Protein AF-A0A932WB08-F1 (afdb_monomer_lite)

Structure (mmCIF, N/CA/C/O backbone):
data_AF-A0A932WB08-F1
#
_entry.id   AF-A0A932WB08-F1
#
loop_
_atom_site.group_PDB
_atom_site.id
_atom_site.type_symbol
_atom_site.label_atom_id
_atom_site.label_alt_id
_atom_site.label_comp_id
_atom_site.label_asym_id
_atom_site.label_entity_id
_atom_site.label_seq_id
_atom_site.pdbx_PDB_ins_code
_atom_site.Cartn_x
_atom_site.Cartn_y
_atom_site.Cartn_z
_atom_site.occupancy
_atom_site.B_iso_or_equiv
_atom_site.auth_seq_id
_atom_site.auth_comp_id
_atom_site.auth_asym_id
_atom_site.auth_atom_id
_atom_site.pdbx_PDB_model_num
ATOM 1 N N . MET A 1 1 ? -23.508 11.288 -0.167 1.00 57.81 1 MET A N 1
ATOM 2 C CA . MET A 1 1 ? -22.365 10.535 0.391 1.00 57.81 1 MET A CA 1
ATOM 3 C C . MET A 1 1 ? -21.107 11.286 -0.003 1.00 57.81 1 MET A C 1
ATOM 5 O O . MET A 1 1 ? -20.898 11.471 -1.193 1.00 57.81 1 MET A O 1
ATOM 9 N N . HIS A 1 2 ? -20.351 11.800 0.965 1.00 63.94 2 HIS A N 1
ATOM 10 C CA . HIS A 1 2 ? -19.121 12.554 0.707 1.00 63.94 2 HIS A CA 1
ATOM 11 C C . HIS A 1 2 ? -17.939 11.707 1.175 1.00 63.94 2 HIS A C 1
ATOM 13 O O . HIS A 1 2 ? -17.924 11.267 2.326 1.00 63.94 2 HIS A O 1
ATOM 19 N N . ILE A 1 3 ? -16.994 11.453 0.270 1.00 66.38 3 ILE A N 1
ATOM 20 C CA . ILE A 1 3 ? -15.771 10.701 0.552 1.00 66.38 3 ILE A CA 1
ATOM 21 C C . ILE A 1 3 ? -14.649 11.718 0.668 1.00 66.38 3 ILE A C 1
ATOM 23 O O . ILE A 1 3 ? -14.398 12.476 -0.269 1.00 66.38 3 ILE A O 1
ATOM 27 N N . HIS A 1 4 ? -13.987 11.735 1.817 1.00 72.38 4 HIS A N 1
ATOM 28 C CA . HIS A 1 4 ? -12.798 12.546 2.017 1.00 72.38 4 HIS A CA 1
ATOM 29 C C . HIS A 1 4 ? -11.608 11.632 2.264 1.00 72.38 4 HIS A C 1
ATOM 31 O O . HIS A 1 4 ? -11.614 10.814 3.186 1.00 72.38 4 HIS A O 1
ATOM 37 N N . THR A 1 5 ? -10.577 11.794 1.442 1.00 72.06 5 THR A N 1
ATOM 38 C CA . THR A 1 5 ? -9.261 11.229 1.713 1.00 72.06 5 THR A CA 1
ATOM 39 C C . THR A 1 5 ? -8.568 12.134 2.716 1.00 72.06 5 THR A C 1
ATOM 41 O O . THR A 1 5 ? -8.247 13.277 2.399 1.00 72.06 5 THR A O 1
ATOM 44 N N . THR A 1 6 ? -8.377 11.657 3.940 1.00 69.12 6 THR A N 1
ATOM 45 C CA . THR A 1 6 ? -7.824 12.487 5.019 1.00 69.12 6 THR A CA 1
ATOM 46 C C . THR A 1 6 ? -6.321 12.328 5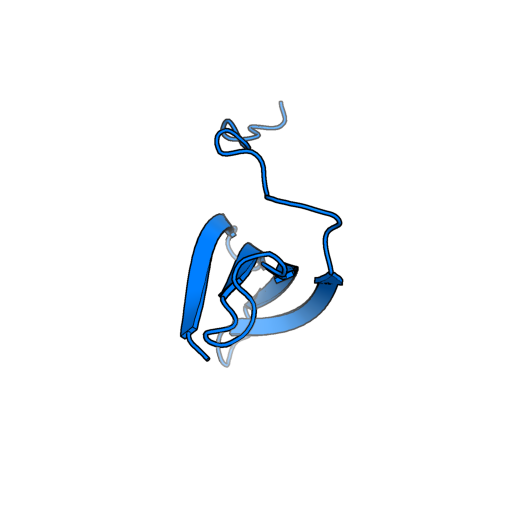.162 1.00 69.12 6 THR A C 1
ATOM 48 O O . THR A 1 6 ? -5.649 13.267 5.575 1.00 69.12 6 THR A O 1
ATOM 51 N N . GLN A 1 7 ? -5.773 11.167 4.803 1.00 65.31 7 GLN A N 1
ATOM 52 C CA . GLN A 1 7 ? -4.369 10.878 5.059 1.00 65.31 7 GLN A CA 1
ATOM 53 C C . GLN A 1 7 ? -3.790 9.966 3.984 1.00 65.31 7 GLN A C 1
ATOM 55 O O . GLN A 1 7 ? -4.345 8.905 3.715 1.00 65.31 7 GLN A O 1
ATOM 60 N N . LEU A 1 8 ? -2.676 10.390 3.383 1.00 70.19 8 LEU A N 1
ATOM 61 C CA . LEU A 1 8 ? -1.921 9.649 2.376 1.00 70.19 8 LEU A CA 1
ATOM 62 C C . LEU A 1 8 ? -0.462 9.560 2.834 1.00 70.19 8 LEU A C 1
ATOM 64 O O . LEU A 1 8 ? 0.256 10.556 2.809 1.00 70.19 8 LEU A O 1
ATOM 68 N N . HIS A 1 9 ? -0.011 8.371 3.228 1.00 77.94 9 HIS A N 1
ATOM 69 C CA . HIS A 1 9 ? 1.415 8.083 3.372 1.00 77.94 9 HIS A CA 1
ATOM 70 C C . HIS A 1 9 ? 1.896 7.363 2.120 1.00 77.94 9 HIS A C 1
ATOM 72 O O . HIS A 1 9 ? 1.313 6.353 1.728 1.00 77.94 9 HIS A O 1
ATOM 78 N N . ALA A 1 10 ? 2.958 7.864 1.498 1.00 86.12 10 ALA A N 1
ATOM 79 C CA . ALA A 1 10 ? 3.497 7.280 0.284 1.00 86.12 10 ALA A CA 1
ATOM 80 C C . ALA A 1 10 ? 5.001 7.049 0.415 1.00 86.12 10 ALA A C 1
ATOM 82 O O . ALA A 1 10 ? 5.752 7.970 0.721 1.00 86.12 10 ALA A O 1
ATOM 83 N N . VAL A 1 11 ? 5.438 5.825 0.128 1.00 88.56 11 VAL A N 1
ATOM 84 C CA . VAL A 1 11 ? 6.857 5.491 -0.032 1.00 88.56 11 VAL A CA 1
ATOM 85 C C . VAL A 1 11 ? 7.077 5.078 -1.467 1.00 88.56 11 VAL A C 1
ATOM 87 O O . VAL A 1 11 ? 6.418 4.158 -1.956 1.00 88.56 11 VAL A O 1
ATOM 90 N N . HIS A 1 12 ? 7.990 5.759 -2.150 1.00 91.25 12 HIS A N 1
ATOM 91 C CA . HIS A 1 12 ? 8.347 5.458 -3.530 1.00 91.25 12 HIS A CA 1
ATOM 92 C C . HIS A 1 12 ? 9.816 5.067 -3.604 1.00 91.25 12 HIS A C 1
ATOM 94 O O . HIS A 1 12 ? 10.675 5.676 -2.973 1.00 91.25 12 HIS A O 1
ATOM 100 N N . ASN A 1 13 ? 10.101 4.075 -4.432 1.00 88.81 13 ASN A N 1
ATOM 101 C CA . ASN A 1 13 ? 11.429 3.830 -4.961 1.00 88.81 13 ASN A CA 1
ATOM 102 C C . ASN A 1 13 ? 11.346 3.784 -6.497 1.00 88.81 13 ASN A C 1
ATOM 104 O O . ASN A 1 13 ? 10.314 4.104 -7.090 1.00 88.81 13 ASN A O 1
ATOM 108 N N . LEU A 1 14 ? 12.441 3.404 -7.160 1.00 92.69 14 LEU A N 1
ATOM 109 C CA . LEU A 1 14 ? 12.527 3.439 -8.621 1.00 92.69 14 LEU A CA 1
ATOM 110 C C . LEU A 1 14 ? 11.440 2.603 -9.324 1.00 92.69 14 LEU A C 1
ATOM 112 O O . LEU A 1 14 ? 11.008 2.967 -10.422 1.00 92.69 14 LEU A O 1
ATOM 116 N N . LEU A 1 15 ? 11.019 1.493 -8.711 1.00 96.06 15 LEU A N 1
ATOM 117 C CA . LEU A 1 15 ? 10.161 0.482 -9.334 1.00 96.06 15 LEU A CA 1
ATOM 118 C C . LEU A 1 15 ? 8.886 0.167 -8.545 1.00 96.06 15 LEU A C 1
ATOM 120 O O . LEU A 1 15 ? 8.002 -0.488 -9.091 1.00 96.06 15 LEU A O 1
ATOM 124 N N . THR A 1 16 ? 8.753 0.655 -7.316 1.00 95.56 16 THR A N 1
ATOM 125 C CA . THR A 1 16 ? 7.629 0.370 -6.423 1.00 95.56 16 THR A CA 1
ATOM 126 C C . THR A 1 16 ? 7.136 1.651 -5.765 1.00 95.56 16 THR A C 1
ATOM 128 O O . THR A 1 16 ? 7.929 2.498 -5.356 1.00 95.56 16 THR A O 1
ATOM 131 N N . ALA A 1 17 ? 5.822 1.773 -5.617 1.00 94.75 17 ALA A N 1
ATOM 132 C CA . ALA A 1 17 ? 5.198 2.781 -4.776 1.00 94.75 17 ALA A CA 1
ATOM 133 C C . ALA A 1 17 ? 4.185 2.108 -3.853 1.00 94.75 17 ALA A C 1
ATOM 135 O O . ALA A 1 17 ? 3.387 1.293 -4.302 1.00 94.75 17 ALA A O 1
ATOM 136 N N . VAL A 1 18 ? 4.207 2.448 -2.570 1.00 93.69 18 VAL A N 1
ATOM 137 C CA . VAL A 1 18 ? 3.216 1.984 -1.597 1.00 93.69 18 VAL A CA 1
ATOM 138 C C . VAL A 1 18 ? 2.499 3.201 -1.055 1.00 93.69 18 VAL A C 1
ATOM 140 O O . VAL A 1 18 ? 3.149 4.109 -0.539 1.00 93.69 18 VAL A O 1
ATOM 143 N N . HIS A 1 19 ? 1.180 3.239 -1.206 1.00 91.81 19 HIS A N 1
ATOM 144 C CA . HIS A 1 19 ? 0.324 4.282 -0.650 1.00 91.81 19 HIS A CA 1
ATOM 145 C C . HIS A 1 19 ? -0.549 3.671 0.441 1.00 91.81 19 HIS A C 1
ATOM 147 O O . HIS A 1 19 ? -1.265 2.709 0.172 1.00 91.81 19 HIS A O 1
ATOM 153 N N . SER A 1 20 ? -0.524 4.243 1.639 1.00 90.06 20 SER A N 1
ATOM 154 C CA . SER A 1 20 ? -1.514 3.983 2.683 1.00 90.06 20 SER A CA 1
ATOM 155 C C . SER A 1 20 ? -2.456 5.168 2.772 1.00 90.06 20 SER A C 1
ATOM 157 O O . SER A 1 20 ? -2.008 6.301 2.951 1.00 90.06 20 SER A O 1
ATOM 159 N N . VAL A 1 21 ? -3.747 4.894 2.624 1.00 89.31 21 VAL A N 1
ATOM 160 C CA . VAL A 1 21 ? -4.811 5.889 2.551 1.00 89.31 21 VAL A CA 1
ATOM 161 C C . VAL A 1 21 ? -5.831 5.632 3.649 1.00 89.31 21 VAL A C 1
ATOM 163 O O . VAL A 1 21 ? -6.186 4.481 3.899 1.00 89.31 21 VAL A O 1
ATOM 166 N N . ILE A 1 22 ? -6.318 6.701 4.276 1.00 87.38 22 ILE A N 1
ATOM 167 C CA . ILE A 1 22 ? -7.517 6.660 5.113 1.00 87.38 22 ILE A CA 1
ATOM 168 C C . ILE A 1 22 ? -8.630 7.419 4.394 1.00 87.38 22 ILE A C 1
ATOM 170 O O . ILE A 1 22 ? -8.499 8.607 4.086 1.00 87.38 22 ILE A O 1
ATOM 174 N N . GLU A 1 23 ? -9.723 6.717 4.126 1.00 84.75 23 GLU A N 1
ATOM 175 C CA . GLU A 1 23 ? -10.940 7.271 3.547 1.00 84.75 23 GLU A CA 1
ATOM 176 C C . GLU A 1 23 ? -12.003 7.357 4.634 1.00 84.75 23 GLU A C 1
ATOM 178 O O . GLU A 1 23 ? -12.247 6.394 5.359 1.00 84.75 23 GLU A O 1
ATOM 183 N N . THR A 1 24 ? -12.624 8.525 4.763 1.00 83.25 24 THR A N 1
ATOM 184 C CA . THR A 1 24 ? -13.701 8.748 5.728 1.00 83.25 24 THR A CA 1
ATOM 185 C C . THR A 1 24 ? -15.005 8.991 4.989 1.00 83.25 24 THR A C 1
ATOM 187 O O . THR A 1 24 ? -15.093 9.885 4.140 1.00 83.25 24 THR A O 1
ATOM 190 N N . PHE A 1 25 ? -16.020 8.208 5.338 1.00 78.19 25 PHE A N 1
ATOM 191 C CA . PHE A 1 25 ? -17.366 8.300 4.795 1.00 78.19 25 PHE A CA 1
ATOM 192 C C . PHE A 1 25 ? -18.276 8.934 5.835 1.00 78.19 25 PHE A C 1
ATOM 194 O O . PHE A 1 25 ? -18.503 8.359 6.897 1.00 78.19 25 PHE A O 1
ATOM 201 N N . HIS A 1 26 ? -18.826 10.099 5.497 1.00 74.88 26 HIS A N 1
ATOM 202 C CA . HIS A 1 26 ? -19.835 10.753 6.321 1.00 74.88 26 HIS A CA 1
ATOM 203 C C . HIS A 1 26 ? -21.225 10.428 5.764 1.00 74.88 26 HIS A C 1
ATOM 205 O O . HIS A 1 26 ? -21.532 10.719 4.595 1.00 74.88 26 HIS A O 1
ATOM 211 N N . SER A 1 27 ? -22.071 9.817 6.595 1.00 68.12 27 SER A N 1
ATOM 212 C CA . SER A 1 27 ? -23.492 9.642 6.295 1.00 68.12 27 SER A CA 1
ATOM 213 C C . SER A 1 27 ? -24.243 10.927 6.630 1.00 68.12 27 SER A C 1
ATOM 215 O O . SER A 1 27 ? -24.168 11.428 7.747 1.00 68.12 27 SER A O 1
ATOM 217 N N . ALA A 1 28 ? -24.995 11.465 5.667 1.00 66.56 28 ALA A N 1
ATOM 218 C CA . ALA A 1 28 ? -25.790 12.677 5.878 1.00 66.56 28 ALA A CA 1
ATOM 219 C C . ALA A 1 28 ? -27.018 12.444 6.781 1.00 66.56 28 ALA A C 1
ATOM 221 O O . ALA A 1 28 ? -27.551 13.403 7.331 1.00 66.56 28 ALA A O 1
ATOM 222 N N . ASN A 1 29 ? -27.455 11.187 6.938 1.00 68.69 29 ASN A N 1
ATOM 223 C CA . ASN A 1 29 ? -28.647 10.831 7.714 1.00 68.69 29 ASN A CA 1
ATOM 224 C C . ASN A 1 29 ? -28.327 10.347 9.137 1.00 68.69 29 ASN A C 1
ATOM 226 O O . ASN A 1 29 ? -29.201 10.402 9.995 1.00 68.69 29 ASN A O 1
ATOM 230 N N . GLU A 1 30 ? -27.097 9.896 9.403 1.00 63.66 30 GLU A N 1
ATOM 231 C CA . GLU A 1 30 ? -26.673 9.403 10.720 1.00 63.66 30 GLU A CA 1
ATOM 232 C C . GLU A 1 30 ? -25.249 9.889 11.047 1.00 63.66 30 GLU A C 1
ATOM 234 O O . GLU A 1 30 ? -24.269 9.238 10.681 1.00 63.66 30 GLU A O 1
ATOM 239 N N . PRO A 1 31 ? -25.100 11.025 11.754 1.00 56.97 31 PRO A N 1
ATOM 240 C CA . PRO A 1 31 ? -23.793 11.631 12.036 1.00 56.97 31 PRO A CA 1
ATOM 241 C C . PRO A 1 31 ? -22.917 10.821 13.009 1.00 56.97 31 PRO A C 1
ATOM 243 O O . PRO A 1 31 ? -21.756 11.158 13.217 1.00 56.97 31 PRO A O 1
ATOM 246 N N . ALA A 1 32 ? -23.456 9.768 13.629 1.00 59.31 32 ALA A N 1
ATOM 247 C CA . ALA A 1 32 ? -22.734 8.909 14.569 1.00 59.31 32 ALA A CA 1
ATOM 248 C C . ALA A 1 32 ? -21.989 7.740 13.897 1.00 59.31 32 ALA A C 1
ATOM 250 O O . ALA A 1 32 ? -21.281 7.004 14.582 1.00 59.31 32 ALA A O 1
ATOM 251 N N . GLN A 1 33 ? -22.139 7.554 12.582 1.00 65.62 33 GLN A N 1
ATOM 252 C CA . GLN A 1 33 ? -21.598 6.405 11.857 1.00 65.62 33 GLN A CA 1
ATOM 253 C C . GLN A 1 33 ? -20.554 6.844 10.820 1.00 65.62 33 GLN A C 1
ATOM 255 O O . GLN A 1 33 ? -20.673 6.558 9.630 1.00 65.62 33 GLN A O 1
ATOM 260 N N . ASP A 1 34 ? -19.527 7.569 11.271 1.00 71.44 34 ASP A N 1
ATOM 261 C CA . ASP A 1 34 ? -18.347 7.819 10.442 1.00 71.44 34 ASP A CA 1
ATOM 262 C C . ASP A 1 34 ? -17.645 6.477 10.194 1.00 71.44 34 ASP A C 1
ATOM 264 O O . ASP A 1 34 ? -17.108 5.851 11.114 1.00 71.44 34 ASP A O 1
ATOM 268 N N . VAL A 1 35 ? -17.684 6.006 8.947 1.00 79.56 35 VAL A N 1
ATOM 269 C CA . VAL A 1 35 ? -16.987 4.782 8.544 1.00 79.56 35 VAL A CA 1
ATOM 270 C C . VAL A 1 35 ? -15.620 5.177 8.016 1.00 79.56 35 VAL A C 1
ATOM 272 O O . VAL A 1 35 ? -15.507 5.980 7.089 1.00 79.56 35 VAL A O 1
ATOM 275 N N . HIS A 1 36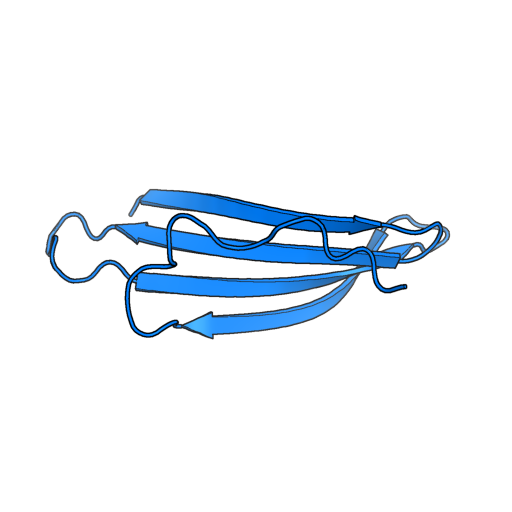 ? -14.578 4.587 8.592 1.00 84.75 36 HIS A N 1
ATOM 276 C CA . HIS A 1 36 ? -13.210 4.769 8.130 1.00 84.75 36 HIS A CA 1
ATOM 277 C C . HIS A 1 36 ? -12.745 3.512 7.411 1.00 84.75 36 HIS A C 1
ATOM 279 O O . HIS A 1 36 ? -12.854 2.407 7.943 1.00 84.75 36 HIS A O 1
ATOM 285 N N . ILE A 1 37 ? -12.207 3.681 6.209 1.00 88.06 37 ILE A N 1
ATOM 286 C CA . ILE A 1 37 ? -11.553 2.615 5.459 1.00 88.06 37 ILE A CA 1
ATOM 287 C C . ILE A 1 37 ? -10.063 2.911 5.437 1.00 88.06 37 ILE A C 1
ATOM 289 O O . ILE A 1 37 ? -9.640 4.006 5.071 1.00 88.06 37 ILE A O 1
ATOM 293 N N . ILE A 1 38 ? -9.269 1.919 5.825 1.00 89.62 38 ILE A N 1
ATOM 294 C CA . ILE A 1 38 ? -7.820 1.948 5.652 1.00 89.62 38 ILE A CA 1
ATOM 295 C C . ILE A 1 38 ? -7.510 1.116 4.419 1.00 89.62 38 ILE A C 1
ATOM 297 O O . ILE A 1 38 ? -7.866 -0.062 4.372 1.00 89.62 38 ILE A O 1
ATOM 301 N N . ALA A 1 39 ? -6.844 1.723 3.441 1.00 92.19 39 ALA A N 1
ATOM 302 C CA . ALA A 1 39 ? -6.430 1.067 2.212 1.00 92.19 39 ALA A CA 1
ATOM 303 C C . ALA A 1 39 ? -4.908 1.118 2.037 1.00 92.19 39 ALA A C 1
ATOM 305 O O . ALA A 1 39 ? -4.277 2.149 2.262 1.00 92.19 39 ALA A O 1
ATOM 306 N N . THR A 1 40 ? -4.317 0.018 1.578 1.00 93.62 40 THR A N 1
ATOM 307 C CA . THR A 1 40 ? -2.920 -0.064 1.145 1.00 93.62 40 THR A CA 1
ATOM 308 C C . THR A 1 40 ? -2.882 -0.436 -0.330 1.00 93.62 40 THR A C 1
ATOM 310 O O . THR A 1 40 ? -3.317 -1.517 -0.727 1.00 93.62 40 THR A O 1
ATOM 313 N N . ASN A 1 41 ? -2.338 0.466 -1.142 1.00 95.12 41 ASN A N 1
ATOM 314 C CA . ASN A 1 41 ? -2.160 0.290 -2.576 1.00 95.12 41 ASN A CA 1
ATOM 315 C C . ASN A 1 41 ? -0.676 0.101 -2.881 1.00 95.12 41 ASN A C 1
ATOM 317 O O . ASN A 1 41 ? 0.133 0.993 -2.623 1.00 95.12 41 ASN A O 1
ATOM 321 N N . VAL A 1 42 ? -0.321 -1.048 -3.448 1.00 95.88 42 VAL A N 1
ATOM 322 C CA . VAL A 1 42 ? 1.038 -1.350 -3.901 1.00 95.88 42 VAL A CA 1
ATOM 323 C C . VAL A 1 42 ? 1.074 -1.261 -5.415 1.00 95.88 42 VAL A C 1
ATOM 325 O O . VAL A 1 42 ? 0.350 -1.979 -6.104 1.00 95.88 42 VAL A O 1
ATOM 328 N N . TYR A 1 43 ? 1.946 -0.410 -5.937 1.00 97.50 43 TYR A N 1
ATOM 329 C CA . TYR A 1 43 ? 2.150 -0.201 -7.360 1.00 97.50 43 TYR A CA 1
ATOM 330 C C . TYR A 1 43 ? 3.536 -0.669 -7.781 1.00 97.50 43 TYR A C 1
ATOM 332 O O . TYR A 1 43 ? 4.514 -0.427 -7.077 1.00 97.50 43 TYR A O 1
ATOM 340 N N . ILE A 1 44 ? 3.621 -1.270 -8.966 1.00 97.81 44 ILE A N 1
ATOM 341 C CA . ILE A 1 44 ? 4.877 -1.666 -9.609 1.00 97.81 44 ILE A CA 1
ATOM 342 C C . ILE A 1 44 ? 5.007 -0.927 -10.943 1.00 97.81 44 ILE A C 1
ATOM 344 O O . ILE A 1 44 ? 4.045 -0.817 -11.714 1.00 97.81 44 ILE A O 1
ATOM 348 N N . LYS A 1 45 ? 6.200 -0.396 -11.218 1.00 97.56 45 LYS A N 1
ATOM 349 C CA . LYS A 1 45 ? 6.533 0.288 -12.466 1.00 97.56 45 LYS A CA 1
ATOM 350 C C . LYS A 1 45 ? 6.844 -0.743 -13.541 1.00 97.56 45 LYS A C 1
ATOM 352 O O . LYS A 1 45 ? 7.775 -1.532 -13.418 1.00 97.56 45 LYS A O 1
ATOM 357 N N . THR A 1 46 ? 6.080 -0.705 -14.624 1.00 96.62 46 THR A N 1
ATOM 358 C CA . THR A 1 46 ? 6.303 -1.522 -15.823 1.00 96.62 46 THR A CA 1
ATOM 359 C C . THR A 1 46 ? 6.748 -0.628 -16.986 1.00 96.62 46 THR A C 1
ATOM 361 O O . THR A 1 46 ? 6.564 0.593 -16.916 1.00 96.62 46 THR A O 1
ATOM 364 N N . PRO A 1 47 ? 7.243 -1.188 -18.107 1.00 97.69 47 PRO A N 1
ATOM 365 C CA . PRO A 1 47 ? 7.503 -0.407 -19.321 1.00 97.69 47 PRO A CA 1
ATOM 366 C C . PRO A 1 47 ? 6.272 0.351 -19.845 1.00 97.69 47 PRO A C 1
ATOM 368 O O . PRO A 1 47 ? 6.406 1.354 -20.535 1.00 97.69 47 PRO A O 1
ATOM 371 N N . ARG A 1 48 ? 5.059 -0.101 -19.495 1.00 96.06 48 ARG A N 1
ATOM 372 C CA . ARG A 1 48 ? 3.779 0.526 -19.870 1.00 96.06 48 ARG A CA 1
ATOM 373 C C . ARG A 1 48 ? 3.211 1.426 -18.762 1.00 96.06 48 ARG A C 1
ATOM 375 O O . ARG A 1 48 ? 2.005 1.693 -18.745 1.00 96.06 48 ARG A O 1
ATOM 382 N N . GLY A 1 49 ? 4.051 1.845 -17.815 1.00 96.31 49 GLY A N 1
ATOM 383 C CA . GLY A 1 49 ? 3.693 2.688 -16.674 1.00 96.31 49 GLY A CA 1
ATOM 384 C C . GLY A 1 49 ? 3.390 1.909 -15.391 1.00 96.31 49 GLY A C 1
ATOM 385 O O . GLY A 1 49 ? 3.613 0.700 -15.303 1.00 96.31 49 GLY A O 1
ATOM 386 N N . TRP A 1 50 ? 2.882 2.614 -14.382 1.00 97.69 50 TRP A N 1
ATOM 387 C CA . TRP A 1 50 ? 2.512 2.033 -13.090 1.00 97.69 50 TRP A CA 1
ATOM 388 C C . TRP A 1 50 ? 1.283 1.126 -13.205 1.00 97.69 50 TRP A C 1
ATOM 390 O O . TRP A 1 50 ? 0.353 1.402 -13.968 1.00 97.69 50 TRP A O 1
ATOM 400 N N . ARG A 1 51 ? 1.284 0.025 -12.457 1.00 97.44 51 ARG A N 1
ATOM 401 C CA . ARG A 1 51 ? 0.150 -0.894 -12.302 1.00 97.44 51 ARG A CA 1
ATOM 402 C C . ARG A 1 51 ? -0.028 -1.213 -10.829 1.00 97.44 51 ARG A C 1
ATOM 404 O O . ARG A 1 51 ? 0.969 -1.317 -10.120 1.00 97.44 51 ARG A O 1
ATOM 411 N N . ILE A 1 52 ? -1.272 -1.371 -10.385 1.00 97.00 52 ILE A N 1
ATOM 412 C CA . ILE A 1 52 ? -1.547 -1.871 -9.039 1.00 97.00 52 ILE A CA 1
ATOM 413 C C . ILE A 1 52 ? -1.246 -3.373 -9.009 1.00 97.00 52 ILE A C 1
ATOM 415 O O . ILE A 1 52 ? -1.753 -4.128 -9.835 1.00 97.00 52 ILE A O 1
ATOM 419 N N . ALA A 1 53 ? -0.355 -3.780 -8.113 1.00 97.06 53 ALA A N 1
ATOM 420 C CA . ALA A 1 53 ? -0.004 -5.176 -7.884 1.00 97.06 53 ALA A CA 1
ATOM 421 C C . ALA A 1 53 ? -0.878 -5.774 -6.780 1.00 97.06 53 ALA A C 1
ATOM 423 O O . ALA A 1 53 ? -1.396 -6.876 -6.932 1.00 97.06 53 ALA A O 1
ATOM 424 N N . THR A 1 54 ? -1.091 -5.005 -5.709 1.00 97.12 54 THR A N 1
ATOM 425 C CA . THR A 1 54 ? -1.933 -5.401 -4.580 1.00 97.12 54 THR A CA 1
ATOM 426 C C . THR A 1 54 ? -2.758 -4.216 -4.111 1.00 97.12 54 THR A C 1
ATOM 428 O O . THR A 1 54 ? -2.249 -3.102 -3.975 1.00 97.12 54 THR A O 1
ATOM 431 N N . HIS A 1 55 ? -4.024 -4.488 -3.822 1.00 95.38 55 HIS A N 1
ATOM 432 C CA . HIS A 1 55 ? -4.917 -3.604 -3.094 1.00 95.38 55 HIS A CA 1
ATOM 433 C C . HIS A 1 55 ? -5.427 -4.364 -1.873 1.00 95.38 55 HIS A C 1
ATOM 435 O O . HIS A 1 55 ? -5.929 -5.479 -2.005 1.00 95.38 55 HIS A O 1
ATOM 441 N N . HIS A 1 56 ? -5.293 -3.770 -0.696 1.00 94.88 56 HIS A N 1
ATOM 442 C CA . HIS A 1 56 ? -5.910 -4.266 0.527 1.00 94.88 56 HIS A CA 1
ATOM 443 C C . HIS A 1 56 ? -6.705 -3.131 1.159 1.00 94.88 56 HIS A C 1
ATOM 445 O O . HIS A 1 56 ? -6.186 -2.023 1.257 1.00 94.88 56 HIS A O 1
ATOM 451 N N . ALA A 1 57 ? -7.934 -3.402 1.589 1.00 93.19 57 ALA A N 1
ATOM 452 C CA . ALA A 1 57 ? -8.779 -2.428 2.261 1.00 93.19 57 ALA A CA 1
ATOM 453 C C . ALA A 1 57 ? -9.597 -3.095 3.368 1.00 93.19 57 ALA A C 1
ATOM 455 O O . ALA A 1 57 ? -10.084 -4.213 3.206 1.00 93.19 57 ALA A O 1
ATOM 456 N N . SER A 1 58 ? -9.761 -2.393 4.486 1.00 90.88 58 SER A N 1
ATOM 457 C CA . SER A 1 58 ? -10.544 -2.865 5.629 1.00 90.88 58 SER A CA 1
ATOM 458 C C . SER A 1 58 ? -11.233 -1.709 6.342 1.00 90.88 58 SER A C 1
ATOM 460 O O . SER A 1 58 ? -10.681 -0.610 6.424 1.00 90.88 58 SER A O 1
ATOM 462 N N . VAL A 1 59 ? -12.407 -1.979 6.915 1.00 88.75 59 VAL A N 1
ATOM 463 C CA . VAL A 1 59 ? -13.086 -1.038 7.813 1.00 88.75 59 VAL A CA 1
ATOM 464 C C . VAL A 1 59 ? -12.311 -0.958 9.128 1.00 88.75 59 VAL A C 1
ATOM 466 O O . VAL A 1 59 ? -12.020 -1.983 9.744 1.00 88.75 59 VAL A O 1
ATOM 469 N N . ALA A 1 60 ? -11.975 0.254 9.558 1.00 82.19 60 ALA A N 1
ATOM 470 C CA . ALA A 1 60 ? -11.380 0.506 10.860 1.00 82.19 60 ALA A CA 1
ATOM 471 C C . ALA A 1 60 ? -12.467 0.734 11.915 1.00 82.19 60 A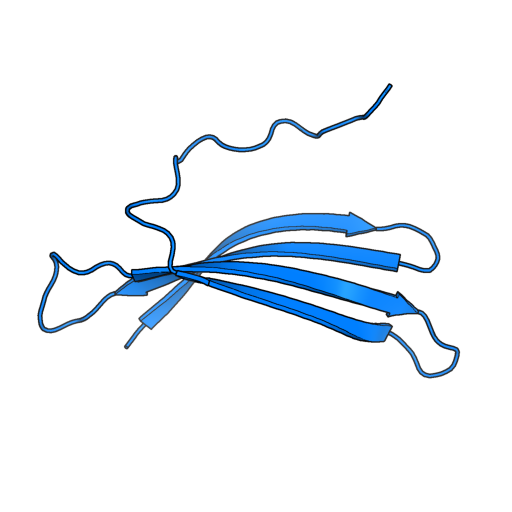LA A C 1
ATOM 473 O O . ALA A 1 60 ? -13.471 1.405 11.668 1.00 82.19 60 ALA A O 1
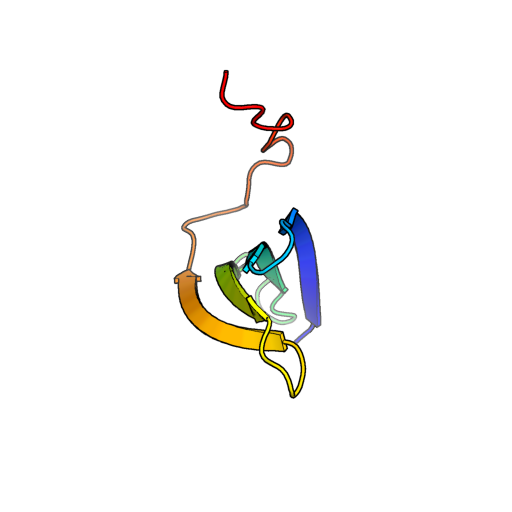ATOM 474 N N . ALA A 1 61 ? -12.253 0.189 13.112 1.00 71.19 61 ALA A N 1
ATOM 475 C CA . ALA A 1 61 ? -13.102 0.471 14.258 1.00 71.19 61 ALA A CA 1
ATOM 476 C C . ALA A 1 61 ? -12.746 1.855 14.827 1.00 71.19 61 ALA A C 1
ATOM 478 O O . ALA A 1 61 ? -11.743 2.009 15.521 1.00 71.19 61 ALA A O 1
ATOM 479 N N . GLY A 1 62 ? -13.576 2.856 14.532 1.00 72.06 62 GLY A N 1
ATOM 480 C CA . GLY A 1 62 ? -13.447 4.212 15.070 1.00 72.06 62 GLY A CA 1
ATOM 481 C C . GLY A 1 62 ? -12.589 5.165 14.231 1.00 72.06 62 GLY A C 1
ATOM 482 O O . GLY A 1 62 ? -12.098 4.823 13.156 1.00 72.06 62 GLY A O 1
ATOM 483 N N . LYS A 1 63 ? -12.452 6.401 14.729 1.00 67.94 63 LYS A N 1
ATOM 484 C CA . LYS A 1 63 ? -11.724 7.486 14.055 1.00 67.94 63 LYS A CA 1
ATOM 485 C C . LYS A 1 63 ? -10.227 7.212 14.019 1.00 67.94 63 LYS A C 1
ATOM 487 O O . LYS A 1 63 ? -9.636 6.842 15.032 1.00 67.94 63 LYS A O 1
ATOM 492 N N . ALA A 1 64 ? -9.612 7.458 12.864 1.00 64.06 64 ALA A N 1
ATOM 493 C CA . ALA A 1 64 ? -8.161 7.478 12.761 1.00 64.06 64 ALA A CA 1
ATOM 494 C C . ALA A 1 64 ? -7.584 8.555 13.705 1.00 64.06 64 ALA A C 1
ATOM 496 O O . ALA A 1 64 ? -8.074 9.689 13.695 1.00 64.06 64 ALA A O 1
ATOM 497 N N . PRO A 1 65 ? -6.570 8.232 14.528 1.00 65.50 65 PRO A N 1
ATOM 498 C CA . PRO A 1 65 ? -5.866 9.229 15.327 1.00 65.50 65 PRO A CA 1
ATOM 499 C C . PRO A 1 65 ? -5.319 10.364 14.451 1.00 65.50 65 PRO A C 1
ATOM 501 O O . PRO A 1 65 ? -4.720 10.103 13.411 1.00 65.50 65 PRO A O 1
ATOM 504 N N . ALA A 1 66 ? -5.500 11.616 14.885 1.00 61.16 66 ALA A N 1
ATOM 505 C CA . ALA A 1 66 ? -5.081 12.809 14.136 1.00 61.16 66 ALA A CA 1
ATOM 506 C C . ALA A 1 66 ? -3.554 12.911 13.939 1.00 61.16 66 ALA A C 1
ATOM 508 O O . ALA A 1 66 ? -3.090 13.574 13.018 1.00 61.16 66 ALA A O 1
ATOM 509 N N . GLU A 1 67 ? -2.788 12.229 14.791 1.00 59.12 67 GLU A N 1
ATOM 510 C CA . GLU A 1 67 ? -1.328 12.183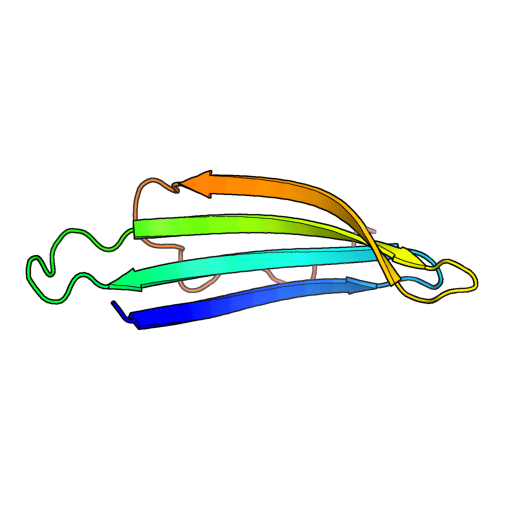 14.779 1.00 59.12 67 GLU A CA 1
ATOM 511 C C . GLU A 1 67 ? -0.878 10.737 14.587 1.00 59.12 67 GLU A C 1
ATOM 513 O O . GLU A 1 67 ? -0.633 9.996 15.540 1.00 59.12 67 GLU A O 1
ATOM 518 N N . LEU A 1 68 ? -0.786 10.312 13.335 1.00 57.78 68 LEU A N 1
ATOM 519 C CA . LEU A 1 68 ? -0.127 9.068 12.990 1.00 57.78 68 LEU A CA 1
ATOM 520 C C . LEU A 1 68 ? 0.880 9.349 11.881 1.00 57.78 68 LEU A C 1
ATOM 522 O O . LEU A 1 68 ? 0.535 9.874 10.828 1.00 57.78 68 LEU A O 1
ATOM 526 N N . PHE A 1 69 ? 2.111 8.914 12.134 1.00 55.25 69 PHE A N 1
ATOM 527 C CA . PHE A 1 69 ? 3.219 8.779 11.186 1.00 55.25 69 PHE A CA 1
ATOM 528 C C . PHE A 1 69 ? 4.178 9.976 11.095 1.00 55.25 69 PHE A C 1
ATOM 530 O O . PHE A 1 69 ? 4.186 10.769 10.158 1.00 55.25 69 PHE A O 1
ATOM 537 N N . LYS A 1 70 ? 5.120 9.978 12.046 1.00 52.09 70 LYS A N 1
A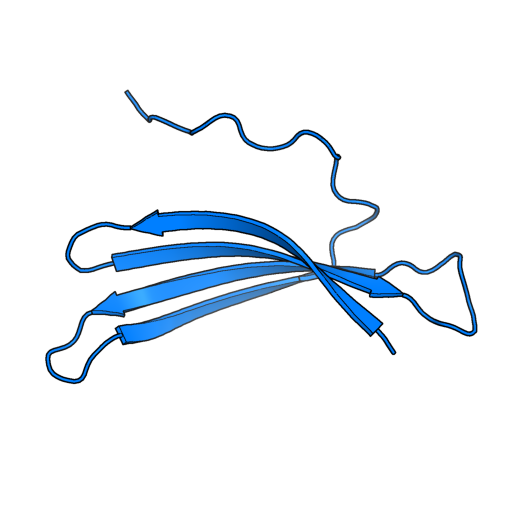TOM 538 C CA . LYS A 1 70 ? 6.503 10.403 11.801 1.00 52.09 70 LYS A CA 1
ATOM 539 C C . LYS A 1 70 ? 7.071 9.549 10.668 1.00 52.09 70 LYS A C 1
ATOM 541 O O . LYS A 1 70 ? 6.894 8.332 10.691 1.00 52.09 70 LYS A O 1
ATOM 546 N N . THR A 1 71 ? 7.764 10.179 9.724 1.00 54.16 71 THR A N 1
ATOM 547 C CA . THR A 1 71 ? 8.538 9.537 8.656 1.00 54.16 71 THR A CA 1
ATOM 548 C C . THR A 1 71 ? 9.255 8.309 9.213 1.00 54.16 71 THR A C 1
ATOM 550 O O . THR A 1 71 ? 10.175 8.445 10.020 1.00 54.16 71 THR A O 1
ATOM 553 N N . SER A 1 72 ? 8.806 7.107 8.844 1.00 54.22 72 SER A N 1
ATOM 554 C CA . SER A 1 72 ? 9.509 5.884 9.223 1.00 54.22 72 SER A CA 1
ATOM 555 C C . SER A 1 72 ? 10.732 5.780 8.321 1.00 54.22 72 SER A C 1
ATOM 557 O O . SER A 1 72 ? 10.706 5.162 7.261 1.00 54.22 72 SER A O 1
ATOM 559 N N . ILE A 1 73 ? 11.794 6.481 8.711 1.00 54.00 73 ILE A N 1
ATOM 560 C CA . ILE A 1 73 ? 13.139 6.135 8.278 1.00 54.00 73 ILE A CA 1
ATOM 561 C C . ILE A 1 73 ? 13.476 4.883 9.084 1.00 54.00 73 ILE A C 1
ATOM 563 O O . ILE A 1 73 ? 13.750 4.964 10.280 1.00 54.00 73 ILE A O 1
ATOM 567 N N . LEU A 1 74 ? 13.357 3.716 8.456 1.00 53.47 74 LEU A N 1
ATOM 568 C CA . LEU A 1 74 ? 13.966 2.507 8.997 1.00 53.47 74 LEU A CA 1
ATOM 569 C C . LEU A 1 74 ? 15.488 2.695 8.897 1.00 53.47 74 LEU A C 1
ATOM 571 O O . LEU A 1 74 ? 15.985 3.008 7.814 1.00 53.47 74 LEU A O 1
ATOM 575 N N . HIS A 1 75 ? 16.171 2.609 10.044 1.00 44.78 75 HIS A N 1
ATOM 576 C CA . HIS A 1 75 ? 17.635 2.629 10.153 1.00 44.78 75 HIS A CA 1
ATOM 577 C C . HIS A 1 75 ? 18.258 1.400 9.488 1.00 44.78 75 HIS A C 1
ATOM 579 O O . HIS A 1 75 ? 17.654 0.307 9.602 1.00 44.78 75 HIS A O 1
#

Secondary structure (DSSP, 8-state):
-EEEEEEEEEEE-SSEEEEEEEEEEE-SS-TT--EEEEEEEEEEEETTEEEEEEEEEEEESSPPPS---------

pLDDT: mean 79.46, std 15.49, range [44.78, 97.81]

Sequence (75 aa):
MHIHTTQLHAVHNLLTAVHSVIETFHSANEPAQDVHIIATNVYIKTPRGWRIATHHASVAAGKAPAELFKTSILH

Radius of gyration: 14.93 Å; chains: 1; bounding box: 46×18×35 Å

Foldseek 3Di:
DDKDWDDWDWDDDPFKIKIWIWIWDADPVDRVDTWIKIKIWMWTQDPVGIDTPDIDIDTDDDDDPPDDDDPPPPD